Protein AF-A0A3S4KHD2-F1 (afdb_monomer_lite)

Secondary structure (DSSP, 8-state):
-EEEEEEEEE-SGGGGTS-TTS-EEPPHHHHHHHHHHHHHTT---EEEEEEEES-SSGGGT---STT----GGGTTTT------S----

Radius of gyration: 17.38 Å; chains: 1; bounding box: 34×50×38 Å

Organism: Klebsiella pneumoniae (NCBI:txid573)

Foldseek 3Di:
DEQAQWEDPQDDPVCVVDNNPDTRGDDPVVSVVVVVVCVVVPHDYDYYYYYDHPDPDLQCVHQPDPHSDHDPVNPCVVHDPDDDPPPDD

Sequence (89 aa):
MLVTTASVRLDGASLHFAPMEFPAVADFACTTALVEAAKSIGATTHIGVTASSDTFYPGQERYDTFSGRVVRPLQGLNGRVAGNGRDEL

InterPro domains:
  IPR000845 Nucleoside phosphorylase domain [PF01048] (2-63)
  IPR035994 Nucleoside phosphorylase superfamily [G3DSA:3.40.50.1580] (1-79)
  IPR035994 Nucleoside phosphorylase superfamily [SSF53167] (2-72)

Structure (mmCIF, N/CA/C/O backbone):
data_AF-A0A3S4KHD2-F1
#
_entry.id   AF-A0A3S4KHD2-F1
#
loop_
_atom_site.group_PDB
_atom_site.id
_atom_site.type_symbol
_atom_site.label_atom_id
_atom_site.label_alt_id
_atom_site.label_comp_id
_atom_site.label_asym_id
_atom_site.label_entity_id
_atom_site.label_seq_id
_atom_site.pdbx_PDB_ins_code
_atom_site.Cartn_x
_atom_site.Cartn_y
_atom_site.Cartn_z
_atom_site.occupancy
_atom_site.B_iso_or_equiv
_atom_site.auth_seq_id
_atom_site.auth_comp_id
_atom_site.auth_asym_id
_atom_site.auth_atom_id
_atom_site.pdbx_PDB_model_num
ATOM 1 N N . MET A 1 1 ? -2.649 6.256 12.750 1.00 93.00 1 MET A N 1
ATOM 2 C CA . MET A 1 1 ? -2.484 4.938 12.105 1.00 93.00 1 MET A CA 1
ATOM 3 C C . MET A 1 1 ? -3.025 5.002 10.686 1.00 93.00 1 MET A C 1
ATOM 5 O O . MET A 1 1 ? -4.037 5.658 10.465 1.00 93.00 1 MET A O 1
ATOM 9 N N . LEU A 1 2 ? -2.354 4.353 9.737 1.00 97.94 2 LEU A N 1
ATOM 10 C CA . LEU A 1 2 ? -2.860 4.148 8.381 1.00 97.94 2 LEU A CA 1
ATOM 11 C C . LEU A 1 2 ? -3.191 2.663 8.217 1.00 97.94 2 LEU A C 1
ATOM 13 O O . LEU A 1 2 ? -2.378 1.823 8.594 1.00 97.94 2 LEU A O 1
ATOM 17 N N . VAL A 1 3 ? -4.365 2.351 7.677 1.00 98.44 3 VAL A N 1
ATOM 18 C CA . VAL A 1 3 ? -4.753 0.988 7.300 1.00 98.44 3 VAL A CA 1
ATOM 19 C C . VAL A 1 3 ? -4.952 0.958 5.789 1.00 98.44 3 VAL A C 1
ATOM 21 O O . VAL A 1 3 ? -5.863 1.592 5.253 1.00 98.44 3 VAL A O 1
ATOM 24 N N . THR A 1 4 ? -4.075 0.240 5.097 1.00 98.62 4 THR A N 1
ATOM 25 C CA . THR A 1 4 ? -4.091 0.140 3.637 1.00 98.62 4 THR A CA 1
ATOM 26 C C . THR A 1 4 ? -5.176 -0.833 3.178 1.00 98.62 4 THR A C 1
ATOM 28 O O . THR A 1 4 ? -5.190 -1.989 3.593 1.00 98.62 4 THR A O 1
ATOM 31 N N . THR A 1 5 ? -6.080 -0.380 2.309 1.00 98.56 5 THR A N 1
ATOM 32 C CA . THR A 1 5 ? -7.095 -1.235 1.667 1.00 98.56 5 THR A CA 1
ATOM 33 C C . THR A 1 5 ? -6.606 -1.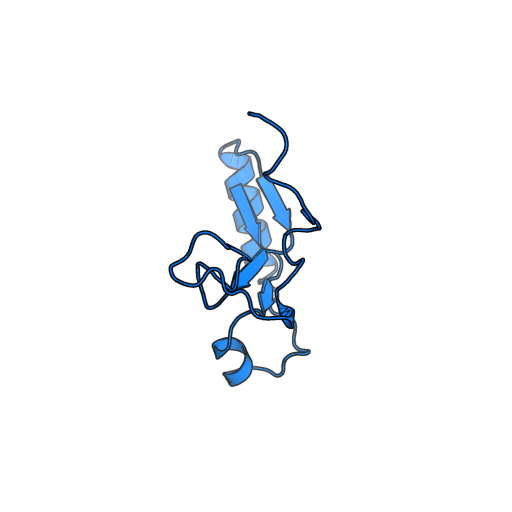810 0.343 1.00 98.56 5 THR A C 1
ATOM 35 O O . THR A 1 5 ? -6.964 -2.928 -0.015 1.00 98.56 5 THR A O 1
ATOM 38 N N . ALA A 1 6 ? -5.780 -1.055 -0.381 1.00 98.38 6 ALA A N 1
ATOM 39 C CA . ALA A 1 6 ? -5.130 -1.474 -1.614 1.00 98.38 6 ALA A CA 1
ATOM 40 C C . ALA A 1 6 ? -3.872 -0.636 -1.883 1.00 98.38 6 ALA A C 1
ATOM 42 O O . ALA A 1 6 ? -3.710 0.449 -1.314 1.00 98.38 6 ALA A O 1
ATOM 43 N N . SER A 1 7 ? -3.017 -1.107 -2.790 1.00 98.44 7 SER A N 1
ATOM 44 C CA . SER A 1 7 ? -1.773 -0.423 -3.150 1.00 98.44 7 SER A CA 1
ATOM 45 C C . SER A 1 7 ? -1.720 0.007 -4.616 1.00 98.44 7 SER A C 1
ATOM 47 O O . SER A 1 7 ? -2.068 -0.763 -5.512 1.00 98.44 7 SER A O 1
ATOM 49 N N . VAL A 1 8 ? -1.205 1.216 -4.876 1.00 97.06 8 VAL A N 1
ATOM 50 C CA . VAL A 1 8 ? -0.676 1.570 -6.204 1.00 97.06 8 VAL A CA 1
ATOM 51 C C . VAL A 1 8 ? 0.624 0.795 -6.392 1.00 97.06 8 VAL A C 1
ATOM 53 O O . VAL A 1 8 ? 1.540 0.915 -5.573 1.00 97.06 8 VAL A O 1
ATOM 56 N N . ARG A 1 9 ? 0.686 -0.008 -7.455 1.00 97.06 9 ARG A N 1
ATOM 57 C CA . ARG A 1 9 ? 1.803 -0.909 -7.761 1.00 97.06 9 ARG A CA 1
ATOM 58 C C . ARG A 1 9 ? 2.913 -0.154 -8.493 1.00 97.06 9 ARG A C 1
ATOM 60 O O . ARG A 1 9 ? 3.002 -0.203 -9.715 1.00 97.06 9 ARG A O 1
ATOM 67 N N . LEU A 1 10 ? 3.730 0.581 -7.738 1.00 95.62 10 LEU A N 1
ATOM 68 C CA . LEU A 1 10 ? 4.971 1.203 -8.226 1.00 95.62 10 LEU A CA 1
ATOM 69 C C . LEU A 1 10 ? 6.181 0.289 -7.934 1.00 95.62 10 LEU A C 1
ATOM 71 O O . LEU A 1 10 ? 7.292 0.771 -7.696 1.00 95.62 10 LEU A O 1
ATOM 75 N N . ASP A 1 11 ? 5.932 -1.025 -7.918 1.00 96.00 11 ASP A N 1
ATOM 76 C CA . ASP A 1 11 ? 6.883 -2.096 -7.640 1.00 96.00 11 ASP A CA 1
ATOM 77 C C . ASP A 1 11 ? 7.016 -3.053 -8.836 1.00 96.00 11 ASP A C 1
ATOM 79 O O . ASP A 1 11 ? 6.087 -3.211 -9.633 1.00 96.00 11 ASP A O 1
ATOM 83 N N . GLY A 1 12 ? 8.163 -3.715 -8.961 1.00 95.75 12 GLY A N 1
ATOM 84 C CA . GLY A 1 12 ? 8.398 -4.719 -9.999 1.00 95.75 12 GLY A CA 1
ATOM 85 C C . GLY A 1 12 ? 7.972 -6.134 -9.605 1.00 95.75 12 GLY A C 1
ATOM 86 O O . GLY A 1 12 ? 7.545 -6.912 -10.457 1.00 95.75 12 GLY A O 1
ATOM 87 N N . ALA A 1 13 ? 8.069 -6.491 -8.323 1.00 97.50 13 ALA A N 1
ATOM 88 C CA . ALA A 1 13 ? 7.914 -7.876 -7.875 1.00 97.50 13 ALA A CA 1
ATOM 89 C C . ALA A 1 13 ? 6.477 -8.399 -8.022 1.00 97.50 13 ALA A C 1
ATOM 91 O O . ALA A 1 13 ? 6.275 -9.567 -8.359 1.00 97.50 13 ALA A O 1
ATOM 92 N N . SER A 1 14 ? 5.469 -7.549 -7.825 1.00 96.62 14 SER A N 1
ATOM 93 C CA . SER A 1 14 ? 4.057 -7.919 -7.948 1.00 96.62 14 SER A CA 1
ATOM 94 C C . SER A 1 14 ? 3.701 -8.440 -9.345 1.00 96.62 14 SER A C 1
ATOM 96 O O . SER A 1 14 ? 2.831 -9.302 -9.478 1.00 96.62 14 SER A O 1
ATOM 98 N N . LEU A 1 15 ? 4.395 -7.970 -10.388 1.00 97.38 15 LEU A N 1
ATOM 99 C CA . LEU A 1 15 ? 4.207 -8.423 -11.771 1.00 97.38 15 LEU A CA 1
ATOM 100 C C . LEU A 1 15 ? 4.632 -9.879 -11.998 1.00 97.38 15 LEU A C 1
ATOM 102 O O . LEU A 1 15 ? 4.168 -10.501 -12.949 1.00 97.38 15 LEU A O 1
ATOM 106 N N . HIS A 1 16 ? 5.467 -10.446 -11.124 1.00 97.69 16 HIS A N 1
ATOM 107 C CA . HIS A 1 16 ? 5.837 -11.863 -11.196 1.00 97.69 16 HIS A CA 1
ATOM 108 C C . HIS A 1 16 ? 4.705 -12.790 -10.729 1.00 97.69 16 HIS A C 1
ATOM 110 O O . HIS A 1 16 ? 4.731 -13.981 -11.028 1.00 97.69 16 HIS A O 1
ATOM 116 N N . PHE A 1 17 ? 3.719 -12.254 -10.002 1.00 97.25 17 PHE A N 1
ATOM 117 C CA . PHE A 1 17 ? 2.580 -13.012 -9.485 1.00 97.25 17 PHE A CA 1
ATOM 118 C C . PHE A 1 17 ? 1.304 -12.772 -10.291 1.00 97.25 17 PHE A C 1
ATOM 120 O O . PHE A 1 17 ? 0.530 -13.703 -10.502 1.00 97.25 17 PHE A O 1
ATOM 127 N N . ALA A 1 18 ? 1.067 -11.531 -10.725 1.00 97.81 18 ALA A N 1
ATOM 128 C CA . ALA A 1 18 ? -0.154 -11.153 -11.423 1.00 97.81 18 ALA A CA 1
ATOM 129 C C . ALA A 1 18 ? 0.074 -9.971 -12.385 1.00 97.81 18 ALA A C 1
ATOM 131 O O . ALA A 1 18 ? 0.878 -9.080 -12.086 1.00 97.81 18 ALA A O 1
ATOM 132 N N . PRO A 1 19 ? -0.664 -9.908 -13.510 1.00 97.00 19 PRO A N 1
ATOM 133 C CA . PRO A 1 19 ? -0.543 -8.822 -14.486 1.00 97.00 19 PRO A CA 1
ATOM 134 C C . PRO A 1 19 ? -0.963 -7.475 -13.874 1.00 97.00 19 PRO A C 1
ATOM 136 O O . PRO A 1 19 ? -1.599 -7.454 -12.818 1.00 97.00 19 PRO A O 1
ATOM 139 N N . MET A 1 20 ? -0.583 -6.347 -14.485 1.00 97.25 20 MET A N 1
ATOM 140 C CA . MET A 1 20 ? -0.700 -5.008 -13.874 1.00 97.25 20 MET A CA 1
ATOM 141 C C . MET A 1 20 ? -2.140 -4.615 -13.514 1.00 97.25 20 MET A C 1
ATOM 143 O O . MET A 1 20 ? -2.369 -3.913 -12.532 1.00 97.25 20 MET A O 1
ATOM 147 N N . GLU A 1 21 ? -3.106 -5.113 -14.275 1.00 97.88 21 GLU A N 1
ATOM 148 C CA . GLU A 1 21 ? -4.539 -4.874 -14.117 1.00 97.88 21 GLU A CA 1
ATOM 149 C C . GLU A 1 21 ? -5.112 -5.562 -12.870 1.00 97.88 21 GLU A C 1
ATOM 151 O O . GLU A 1 21 ? -6.189 -5.194 -12.400 1.00 97.88 21 GLU A O 1
ATOM 156 N N . PHE A 1 22 ? -4.405 -6.554 -12.315 1.00 98.06 22 PHE A N 1
ATOM 157 C CA . PHE A 1 22 ? -4.829 -7.229 -11.096 1.00 98.06 22 PHE A CA 1
ATOM 158 C C . PHE A 1 22 ? -4.652 -6.306 -9.873 1.00 98.06 22 PHE A C 1
ATOM 160 O O . PHE A 1 22 ? -3.544 -5.799 -9.640 1.00 98.06 22 PHE A O 1
ATOM 167 N N . PRO A 1 23 ? -5.704 -6.091 -9.062 1.00 97.75 23 PRO A N 1
ATOM 168 C CA . PRO A 1 23 ? -5.648 -5.162 -7.942 1.00 97.75 23 PRO A CA 1
ATOM 169 C C . PRO A 1 23 ? -4.828 -5.733 -6.777 1.00 97.75 23 PRO A C 1
ATOM 171 O O . PRO A 1 23 ? -5.091 -6.832 -6.294 1.00 97.75 23 PRO A O 1
ATOM 174 N N . ALA A 1 24 ? -3.876 -4.952 -6.262 1.00 98.31 24 ALA A N 1
ATOM 175 C CA . ALA A 1 24 ? -3.168 -5.263 -5.019 1.00 98.31 24 ALA A CA 1
ATOM 176 C C . ALA A 1 24 ? -4.039 -4.890 -3.805 1.00 98.31 24 ALA A C 1
ATOM 178 O O . ALA A 1 24 ? -3.792 -3.879 -3.149 1.00 98.31 24 ALA A O 1
ATOM 179 N N . VAL A 1 25 ? -5.102 -5.661 -3.566 1.00 98.62 25 VAL A N 1
ATOM 180 C CA . VAL A 1 25 ? -6.111 -5.428 -2.517 1.00 98.62 25 VAL A CA 1
ATOM 181 C C . VAL A 1 25 ? -5.831 -6.273 -1.271 1.00 98.62 25 VAL A C 1
ATOM 183 O O . VAL A 1 25 ? -5.409 -7.424 -1.374 1.00 98.62 25 VAL A O 1
ATOM 186 N N . ALA A 1 26 ? -6.048 -5.694 -0.090 1.00 98.31 26 ALA A N 1
ATOM 187 C CA . ALA A 1 26 ? -5.910 -6.393 1.183 1.00 98.31 26 ALA A CA 1
ATOM 188 C C . ALA A 1 26 ? -7.103 -7.327 1.457 1.00 98.31 26 ALA A C 1
ATOM 190 O O . ALA A 1 26 ? -8.215 -7.096 0.980 1.00 98.31 26 ALA A O 1
ATOM 191 N N . ASP A 1 27 ? -6.877 -8.363 2.269 1.00 98.69 27 ASP A N 1
ATOM 192 C CA . ASP A 1 27 ? -7.957 -9.214 2.770 1.00 98.69 27 ASP A CA 1
ATOM 193 C C . ASP A 1 27 ? -8.917 -8.424 3.676 1.00 98.69 27 ASP A C 1
ATOM 195 O O . ASP A 1 27 ? -8.497 -7.685 4.572 1.00 98.69 27 ASP A O 1
ATOM 199 N N . PHE A 1 28 ? -10.220 -8.617 3.467 1.00 98.50 28 PHE A N 1
ATOM 200 C CA . PHE A 1 28 ? -11.259 -7.864 4.164 1.00 98.50 28 PHE A CA 1
ATOM 201 C C . PHE A 1 28 ? -11.280 -8.121 5.678 1.00 98.50 28 PHE A C 1
ATOM 203 O O . PHE A 1 28 ? -11.460 -7.180 6.461 1.00 98.50 28 PHE A O 1
ATOM 210 N N . ALA A 1 29 ? -11.090 -9.371 6.109 1.00 98.69 29 ALA A N 1
ATOM 211 C CA . ALA A 1 29 ? -11.112 -9.725 7.524 1.00 98.69 29 ALA A CA 1
ATOM 212 C C . ALA A 1 29 ? -9.882 -9.152 8.241 1.00 98.69 29 ALA A C 1
ATOM 214 O O . ALA A 1 29 ? -10.014 -8.562 9.316 1.00 98.69 29 ALA A O 1
ATOM 215 N N . CYS A 1 30 ? -8.705 -9.220 7.614 1.00 98.56 30 CYS A N 1
ATOM 216 C CA . CYS A 1 30 ? -7.489 -8.588 8.123 1.00 98.56 30 CYS A CA 1
ATOM 217 C C . CYS A 1 30 ? -7.625 -7.063 8.232 1.00 98.56 30 CYS A C 1
ATOM 219 O O . CYS A 1 30 ? -7.302 -6.492 9.276 1.00 98.56 30 CYS A O 1
ATOM 221 N N . THR A 1 31 ? -8.128 -6.391 7.190 1.00 98.56 31 THR A N 1
ATOM 222 C CA . THR A 1 31 ? -8.356 -4.938 7.223 1.00 98.56 31 THR A CA 1
ATOM 223 C C . THR A 1 31 ? -9.324 -4.556 8.341 1.00 98.56 31 THR A C 1
ATOM 225 O O . THR A 1 31 ? -9.053 -3.613 9.083 1.00 98.56 31 THR A O 1
ATOM 228 N N . THR A 1 32 ? -10.418 -5.303 8.510 1.00 98.50 32 THR A N 1
ATOM 229 C CA . THR A 1 32 ? -11.397 -5.068 9.583 1.00 98.50 32 THR A CA 1
ATOM 230 C C . THR A 1 32 ? -10.756 -5.200 10.963 1.00 98.50 32 THR A C 1
ATOM 232 O O . THR A 1 32 ? -10.863 -4.278 11.773 1.00 98.50 32 THR A O 1
ATOM 235 N N . ALA A 1 33 ? -10.004 -6.278 11.200 1.00 98.69 33 ALA A N 1
ATOM 236 C CA . ALA A 1 33 ? -9.315 -6.507 12.468 1.00 98.69 33 ALA A CA 1
ATOM 237 C C . ALA A 1 33 ? -8.317 -5.383 12.808 1.00 98.69 33 ALA A C 1
ATOM 239 O O . ALA A 1 33 ? -8.260 -4.924 13.949 1.00 98.69 33 ALA A O 1
ATOM 240 N N . LEU A 1 34 ? -7.568 -4.879 11.818 1.00 98.56 34 LEU A N 1
ATOM 241 C CA . LEU A 1 34 ? -6.654 -3.747 12.009 1.00 98.56 34 LEU A CA 1
ATOM 242 C C . LEU A 1 34 ? -7.395 -2.458 12.376 1.00 98.56 34 LEU A C 1
ATOM 244 O O . LEU A 1 34 ? -6.943 -1.722 13.252 1.00 98.56 34 LEU A O 1
ATOM 248 N N . VAL A 1 35 ? -8.532 -2.180 11.734 1.00 98.50 35 VAL A N 1
ATOM 249 C CA . VAL A 1 35 ? -9.359 -1.001 12.036 1.00 98.50 35 VAL A CA 1
ATOM 250 C C . VAL A 1 35 ? -9.937 -1.079 13.449 1.00 98.50 35 VAL A C 1
ATOM 252 O O . VAL A 1 35 ? -9.951 -0.073 14.159 1.00 98.50 35 VAL A O 1
ATOM 255 N N . GLU A 1 36 ? -10.407 -2.248 13.876 1.00 98.44 36 GLU A N 1
ATOM 256 C CA . GLU A 1 36 ? -10.931 -2.457 15.230 1.00 98.44 36 GLU A CA 1
ATOM 257 C C . GLU A 1 36 ? -9.841 -2.305 16.292 1.00 98.44 36 GLU A C 1
ATOM 259 O O . GLU A 1 36 ? -10.036 -1.582 17.271 1.00 98.44 36 GLU A O 1
ATOM 264 N N . ALA A 1 37 ? -8.664 -2.893 16.063 1.00 98.56 37 ALA A N 1
ATOM 265 C CA . ALA A 1 37 ? -7.509 -2.730 16.940 1.00 98.56 37 ALA A CA 1
ATOM 266 C C . ALA A 1 37 ? -7.046 -1.265 17.024 1.00 98.56 37 ALA A C 1
ATOM 268 O O . ALA A 1 37 ? -6.686 -0.783 18.094 1.00 98.56 37 ALA A O 1
ATOM 269 N N . ALA A 1 38 ? -7.103 -0.521 15.915 1.00 98.19 38 ALA A N 1
ATOM 270 C CA . ALA A 1 38 ? -6.799 0.908 15.897 1.00 98.19 38 ALA A CA 1
ATOM 271 C C . ALA A 1 38 ? -7.735 1.719 16.797 1.00 98.19 38 ALA A C 1
ATOM 273 O O . ALA A 1 38 ? -7.305 2.599 17.547 1.00 98.19 38 ALA A O 1
ATOM 274 N N . LYS A 1 39 ? -9.032 1.412 16.707 1.00 97.38 39 LYS A N 1
ATOM 275 C CA . LYS A 1 39 ? -10.081 2.079 17.476 1.00 97.38 39 LYS A CA 1
ATOM 276 C C . LYS A 1 39 ? -9.977 1.755 18.962 1.00 97.38 39 LYS A C 1
ATOM 278 O O . LYS A 1 39 ? -10.169 2.657 19.771 1.00 97.38 39 LYS A O 1
ATOM 283 N N . SER A 1 40 ? -9.650 0.513 19.328 1.00 98.44 40 SER A N 1
ATOM 284 C CA . SER A 1 40 ? -9.585 0.091 20.735 1.00 98.44 40 SER A CA 1
ATOM 285 C C . SER A 1 40 ? -8.498 0.815 21.533 1.00 98.44 40 SER A C 1
ATOM 287 O O . SER A 1 40 ? -8.674 1.052 22.725 1.00 98.44 40 SER A O 1
ATOM 289 N N . ILE A 1 41 ? -7.414 1.233 20.874 1.00 98.19 41 ILE A N 1
ATOM 290 C CA . ILE A 1 41 ? -6.336 2.026 21.483 1.00 98.19 41 ILE A CA 1
ATOM 291 C C . ILE A 1 41 ? -6.535 3.543 21.331 1.00 98.19 41 ILE A C 1
ATOM 293 O O . ILE A 1 41 ? -5.652 4.317 21.693 1.00 98.19 41 ILE A O 1
ATOM 297 N N . GLY A 1 42 ? -7.661 3.986 20.760 1.00 97.50 42 GLY A N 1
ATOM 298 C CA . GLY A 1 42 ? -7.958 5.403 20.541 1.00 97.50 42 GLY A CA 1
ATOM 299 C C . GLY A 1 42 ? -7.081 6.083 19.483 1.00 97.50 42 GLY A C 1
ATOM 300 O O . GLY A 1 42 ? -6.919 7.302 19.518 1.00 97.50 42 GLY A O 1
ATOM 301 N N . ALA A 1 43 ? -6.497 5.334 18.542 1.00 98.06 43 ALA A N 1
ATOM 302 C CA . ALA A 1 43 ? -5.648 5.918 17.509 1.00 98.06 43 ALA A CA 1
ATOM 303 C C . ALA A 1 43 ? -6.477 6.639 16.433 1.00 98.06 43 ALA A C 1
ATOM 305 O O . ALA A 1 43 ? -7.390 6.062 15.834 1.00 98.06 43 ALA A O 1
ATOM 306 N N . THR A 1 44 ? -6.086 7.868 16.082 1.00 98.06 44 THR A N 1
ATOM 307 C CA . THR A 1 44 ? -6.569 8.525 14.858 1.00 98.06 44 THR A CA 1
ATOM 308 C C . THR A 1 44 ? -6.201 7.662 13.656 1.00 98.06 44 THR A C 1
ATOM 310 O O . THR A 1 44 ? -5.018 7.394 13.419 1.00 98.06 44 THR A O 1
ATOM 313 N N . THR A 1 45 ? -7.204 7.194 12.915 1.00 98.12 45 THR A N 1
ATOM 314 C CA . THR A 1 45 ? -7.031 6.152 11.897 1.00 98.12 45 THR A CA 1
ATOM 315 C C . THR A 1 45 ? -7.552 6.611 10.546 1.00 98.12 45 THR A C 1
ATOM 317 O O . THR A 1 45 ? -8.697 7.044 10.441 1.00 98.12 45 THR A O 1
ATOM 320 N N . HIS A 1 46 ? -6.724 6.470 9.511 1.00 98.38 46 HIS A N 1
ATOM 321 C CA . HIS A 1 46 ? -7.107 6.695 8.119 1.00 98.38 46 HIS A CA 1
ATOM 322 C C . HIS A 1 46 ? -7.058 5.372 7.361 1.00 98.38 46 HIS A C 1
ATOM 324 O O . HIS A 1 46 ? -6.110 4.602 7.510 1.00 98.38 46 HIS A O 1
ATOM 330 N N . ILE A 1 47 ? -8.084 5.113 6.558 1.00 98.56 47 ILE A N 1
ATOM 331 C CA . ILE A 1 47 ? -8.261 3.864 5.818 1.00 98.56 47 ILE A CA 1
ATOM 332 C C . ILE A 1 47 ? -8.283 4.222 4.335 1.00 98.56 47 ILE A C 1
ATOM 334 O O . ILE A 1 47 ? -9.080 5.072 3.937 1.00 98.56 47 ILE A O 1
ATOM 338 N N . GLY A 1 48 ? -7.418 3.620 3.518 1.00 98.38 48 GLY A N 1
ATOM 339 C CA . GLY A 1 48 ? -7.366 3.978 2.100 1.00 98.38 48 GLY A CA 1
ATOM 340 C C . GLY A 1 48 ? -6.229 3.358 1.300 1.00 98.38 48 GLY A C 1
ATOM 341 O O . GLY A 1 48 ? -5.590 2.396 1.719 1.00 98.38 48 GLY A O 1
ATOM 342 N N . VAL A 1 49 ? -5.993 3.928 0.118 1.00 98.19 49 VAL A N 1
ATOM 343 C CA . VAL A 1 49 ? -4.981 3.455 -0.833 1.00 98.19 49 VAL A CA 1
ATOM 344 C C . VAL A 1 49 ? -3.595 3.974 -0.450 1.00 98.19 49 VAL A C 1
ATOM 346 O O . VAL A 1 49 ? -3.445 5.125 -0.049 1.00 98.19 49 VAL A O 1
ATOM 349 N N . THR A 1 50 ? -2.571 3.130 -0.584 1.00 98.19 50 THR A N 1
ATOM 350 C CA . THR A 1 50 ? -1.161 3.489 -0.344 1.00 98.19 50 THR A CA 1
ATOM 351 C C . THR A 1 50 ? -0.341 3.339 -1.624 1.00 98.19 50 THR A C 1
ATOM 353 O O . THR A 1 50 ? -0.499 2.363 -2.347 1.00 98.19 50 THR A O 1
ATOM 356 N N . ALA A 1 51 ? 0.558 4.276 -1.928 1.00 96.62 51 ALA A N 1
ATOM 357 C CA . ALA A 1 51 ? 1.519 4.086 -3.015 1.00 96.62 51 ALA A CA 1
ATOM 358 C C . ALA A 1 51 ? 2.727 3.275 -2.518 1.00 96.62 51 ALA A C 1
ATOM 360 O O . ALA A 1 51 ? 3.407 3.702 -1.586 1.00 96.62 51 ALA A O 1
ATOM 361 N N . SER A 1 52 ? 2.991 2.114 -3.128 1.00 96.81 52 SER A N 1
ATOM 362 C CA . SER A 1 52 ? 4.120 1.243 -2.775 1.00 96.81 52 SER A CA 1
ATOM 363 C C . SER A 1 52 ? 5.184 1.317 -3.862 1.00 96.81 52 SER A C 1
ATOM 365 O O . SER A 1 52 ? 4.949 0.838 -4.967 1.00 96.81 52 SER A O 1
ATOM 367 N N . SER A 1 53 ? 6.327 1.932 -3.554 1.00 95.69 53 SER A N 1
ATOM 368 C CA . SER A 1 53 ? 7.412 2.213 -4.507 1.00 95.69 53 SER A CA 1
ATOM 369 C C . SER A 1 53 ? 8.649 1.361 -4.240 1.00 95.69 53 SER A C 1
ATOM 371 O O . SER A 1 53 ? 9.106 1.290 -3.099 1.00 95.69 53 SER A O 1
ATOM 373 N N . ASP A 1 54 ? 9.254 0.827 -5.307 1.00 95.94 54 ASP A N 1
ATOM 374 C CA . ASP A 1 54 ? 10.542 0.107 -5.268 1.00 95.94 54 ASP A CA 1
ATOM 375 C C . ASP A 1 54 ? 11.721 0.979 -4.822 1.00 95.94 54 ASP A C 1
ATOM 377 O O . ASP A 1 54 ? 12.769 0.478 -4.414 1.00 95.94 54 ASP A O 1
ATOM 381 N N . THR A 1 55 ? 11.588 2.302 -4.927 1.00 91.81 55 THR A N 1
ATOM 382 C CA . THR A 1 55 ? 12.666 3.228 -4.574 1.00 91.81 55 THR A CA 1
ATOM 383 C C . THR A 1 55 ? 12.200 4.281 -3.584 1.00 91.81 55 THR A C 1
ATOM 385 O O . THR A 1 55 ? 11.092 4.814 -3.669 1.00 91.81 55 THR A O 1
ATOM 388 N N . PHE A 1 56 ? 13.084 4.613 -2.645 1.00 93.56 56 PHE A N 1
ATOM 389 C CA . PHE A 1 56 ? 12.814 5.624 -1.627 1.00 93.56 56 PHE A CA 1
ATOM 390 C C . PHE A 1 56 ? 12.832 7.054 -2.188 1.00 93.56 56 PHE A C 1
ATOM 392 O O . PHE A 1 56 ? 12.095 7.909 -1.707 1.00 93.56 56 PHE A O 1
ATOM 399 N N . TYR A 1 57 ? 13.662 7.331 -3.200 1.00 93.19 57 TYR A N 1
ATOM 400 C CA . TYR A 1 57 ? 13.845 8.687 -3.725 1.00 93.19 57 TYR A CA 1
ATOM 401 C C . TYR A 1 57 ? 13.050 8.945 -5.014 1.00 93.19 57 TYR A C 1
ATOM 403 O O . TYR A 1 57 ? 11.943 9.475 -4.912 1.00 93.19 57 TYR A O 1
ATOM 411 N N . PRO A 1 58 ? 13.537 8.578 -6.219 1.00 90.25 58 PRO A N 1
ATOM 412 C CA . PRO A 1 58 ? 12.884 8.989 -7.459 1.00 90.25 58 PRO A CA 1
ATOM 413 C C . PRO A 1 58 ? 11.466 8.426 -7.599 1.00 90.25 58 PRO A C 1
ATOM 415 O O . PRO A 1 58 ? 10.614 9.087 -8.181 1.00 90.25 58 PRO A O 1
ATOM 418 N N . GLY A 1 59 ? 11.184 7.249 -7.033 1.00 91.81 59 GLY A N 1
ATOM 419 C CA . GLY A 1 59 ? 9.846 6.655 -7.026 1.00 91.81 59 GLY A CA 1
ATOM 420 C C . GLY A 1 59 ? 8.849 7.291 -6.058 1.00 91.81 59 GLY A C 1
ATOM 421 O O . GLY A 1 59 ? 7.662 7.002 -6.141 1.00 91.81 59 GLY A O 1
ATOM 422 N N . GLN A 1 60 ? 9.308 8.185 -5.181 1.00 93.69 60 GLN A N 1
ATOM 423 C CA . GLN A 1 60 ? 8.464 9.009 -4.305 1.00 93.69 60 GLN A CA 1
ATOM 424 C C . GLN A 1 60 ? 8.591 10.503 -4.639 1.00 93.69 60 GLN A C 1
ATOM 426 O O . GLN A 1 60 ? 8.316 11.361 -3.801 1.00 93.69 60 GLN A O 1
ATOM 431 N N . GLU A 1 61 ? 9.054 10.807 -5.856 1.00 94.00 61 GLU A N 1
ATOM 432 C CA . GLU A 1 61 ? 9.202 12.163 -6.382 1.00 94.00 61 GLU A CA 1
ATOM 433 C C . GLU A 1 61 ? 10.081 13.087 -5.509 1.00 94.00 61 GLU A C 1
ATOM 435 O O . GLU A 1 61 ? 9.824 14.282 -5.361 1.00 94.00 61 GLU A O 1
ATOM 440 N N . ARG A 1 62 ? 11.146 12.539 -4.907 1.00 90.81 62 ARG A N 1
ATOM 441 C CA . ARG A 1 62 ? 12.138 13.339 -4.173 1.00 90.81 62 ARG A CA 1
ATOM 442 C C . ARG A 1 62 ? 13.231 13.848 -5.110 1.00 90.81 62 ARG A C 1
ATOM 444 O O . ARG A 1 62 ? 13.909 13.052 -5.757 1.00 90.81 62 ARG A O 1
ATOM 451 N N . TYR A 1 63 ? 13.435 15.165 -5.122 1.00 91.44 63 TYR A N 1
ATOM 452 C CA . TYR A 1 63 ? 14.449 15.833 -5.949 1.00 91.44 63 TYR A CA 1
ATOM 453 C C . TYR A 1 63 ? 15.756 16.126 -5.199 1.00 91.44 63 TYR A C 1
ATOM 455 O O . TYR A 1 63 ? 16.787 16.297 -5.842 1.00 91.44 63 TYR A O 1
ATOM 463 N N . ASP A 1 64 ? 15.749 16.119 -3.864 1.00 92.56 64 ASP A N 1
ATOM 464 C CA . ASP A 1 64 ? 16.966 16.243 -3.053 1.00 92.56 64 ASP A CA 1
ATOM 465 C C . ASP A 1 64 ? 17.761 14.924 -3.071 1.00 92.56 64 ASP A C 1
ATOM 467 O O . ASP A 1 64 ? 17.623 14.051 -2.214 1.00 92.56 64 ASP A O 1
ATOM 471 N N . THR A 1 65 ? 18.502 14.719 -4.159 1.00 92.69 65 THR A N 1
ATOM 472 C CA . THR A 1 65 ? 19.304 13.526 -4.449 1.00 92.69 65 THR A CA 1
ATOM 473 C C . THR A 1 65 ? 20.550 13.926 -5.226 1.00 92.69 65 THR A C 1
ATOM 475 O O . THR A 1 65 ? 20.598 15.000 -5.818 1.00 92.69 65 THR A O 1
ATOM 478 N N . PHE A 1 66 ? 21.522 13.018 -5.334 1.00 92.75 66 PHE A N 1
ATOM 479 C CA . PHE A 1 66 ? 22.773 13.256 -6.065 1.00 92.75 66 PHE A CA 1
ATOM 480 C C . PHE A 1 66 ? 22.603 13.847 -7.481 1.00 92.75 66 PHE A C 1
ATOM 482 O O . PHE A 1 66 ? 23.412 14.667 -7.897 1.00 92.75 66 PHE A O 1
ATOM 489 N N . SER A 1 67 ? 21.569 13.436 -8.229 1.00 90.75 67 SER A N 1
ATOM 490 C CA . SER A 1 67 ? 21.344 13.892 -9.616 1.00 90.75 67 SER A CA 1
ATOM 491 C C . SER A 1 67 ? 20.088 14.743 -9.811 1.00 90.75 67 SER A C 1
ATOM 493 O O . SER A 1 67 ? 19.844 15.212 -10.921 1.00 90.75 67 SER A O 1
ATOM 495 N N . GLY A 1 68 ? 19.248 14.886 -8.781 1.00 89.50 68 GLY A N 1
ATOM 496 C CA . GLY A 1 68 ? 17.944 15.548 -8.887 1.00 89.50 68 GLY A CA 1
ATOM 497 C C . GLY A 1 68 ? 16.956 14.896 -9.862 1.00 89.50 68 GLY A C 1
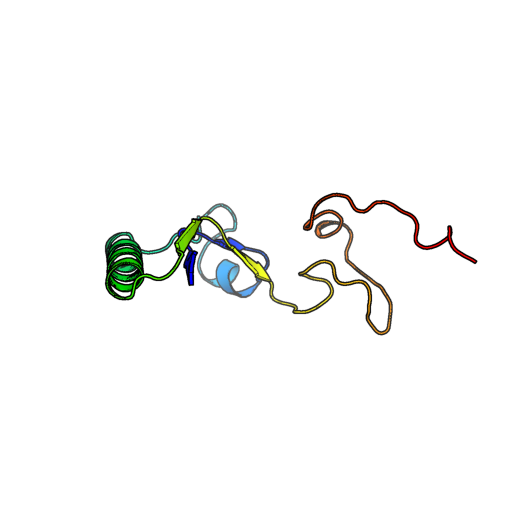ATOM 498 O O . GLY A 1 68 ? 15.966 15.514 -10.248 1.00 89.50 68 GLY A O 1
ATOM 499 N N . ARG A 1 69 ? 17.216 13.662 -10.313 1.00 89.12 69 ARG A N 1
ATOM 500 C CA . ARG A 1 69 ? 16.461 13.029 -11.399 1.00 89.12 69 ARG A CA 1
ATOM 501 C C . ARG A 1 69 ? 15.260 12.234 -10.885 1.00 89.12 69 ARG A C 1
ATOM 503 O O . ARG A 1 69 ? 15.429 11.227 -10.206 1.00 89.12 69 ARG A O 1
ATOM 510 N N . VAL A 1 70 ? 14.070 12.590 -11.369 1.00 90.44 70 VAL A N 1
ATOM 511 C CA . VAL A 1 70 ? 12.842 11.773 -11.309 1.00 90.44 70 VAL A CA 1
ATOM 512 C C . VAL A 1 70 ? 12.438 11.371 -12.730 1.00 90.44 70 VAL A C 1
ATOM 514 O O . VAL A 1 70 ? 12.509 12.182 -13.656 1.00 90.44 70 VAL A O 1
ATOM 517 N N . VAL A 1 71 ? 12.049 10.109 -12.936 1.00 88.12 71 VAL A N 1
ATOM 518 C CA . VAL A 1 71 ? 11.631 9.612 -14.259 1.00 88.12 71 VAL A CA 1
ATOM 519 C C . VAL A 1 71 ? 10.266 10.176 -14.653 1.00 88.12 71 VAL A C 1
ATOM 521 O O . VAL A 1 71 ? 9.386 10.314 -13.812 1.00 88.12 71 VAL A O 1
ATOM 524 N N . ARG A 1 72 ? 10.077 10.469 -15.947 1.00 89.38 72 ARG A N 1
ATOM 525 C CA . ARG A 1 72 ? 8.873 11.145 -16.470 1.00 89.38 72 ARG A CA 1
ATOM 526 C C . ARG A 1 72 ? 7.537 10.551 -15.991 1.00 89.38 72 ARG A C 1
ATOM 528 O O . ARG A 1 72 ? 6.678 11.347 -15.635 1.00 89.38 72 ARG A O 1
ATOM 535 N N . PRO A 1 73 ? 7.343 9.216 -15.924 1.00 87.81 73 PRO A N 1
ATOM 536 C CA . PRO A 1 73 ? 6.071 8.654 -15.461 1.00 87.81 73 PRO A CA 1
ATOM 537 C C . PRO A 1 73 ? 5.734 8.943 -13.990 1.00 87.81 73 PRO A C 1
ATOM 539 O O . PRO A 1 73 ? 4.582 8.801 -13.605 1.00 87.81 73 PRO A O 1
ATOM 542 N N . LEU A 1 74 ? 6.725 9.316 -13.171 1.00 87.75 74 LEU A N 1
ATOM 543 C CA . LEU A 1 74 ? 6.579 9.543 -11.727 1.00 87.75 74 LEU A CA 1
ATOM 544 C C . LEU A 1 74 ? 6.556 11.037 -11.363 1.00 87.75 74 LEU A C 1
ATOM 546 O O . LEU A 1 74 ? 6.432 11.385 -10.193 1.00 87.75 74 LEU A O 1
ATOM 550 N N . GLN A 1 75 ? 6.683 11.925 -12.352 1.00 90.25 75 GLN A N 1
ATOM 551 C CA . GLN A 1 75 ? 6.582 13.369 -12.145 1.00 90.25 75 GLN A CA 1
ATOM 552 C C . GLN A 1 75 ? 5.114 13.764 -11.936 1.00 90.25 75 GLN A C 1
ATOM 554 O O . GLN A 1 75 ? 4.246 13.388 -12.724 1.00 90.25 75 GLN A O 1
ATOM 559 N N . GLY A 1 76 ? 4.838 14.545 -10.891 1.00 85.31 76 GLY A N 1
ATOM 560 C CA . GLY A 1 76 ? 3.492 14.938 -10.474 1.00 85.31 76 GLY A CA 1
ATOM 561 C C . GLY A 1 76 ? 2.773 13.929 -9.574 1.00 85.31 76 GLY A C 1
ATOM 562 O O . GLY A 1 76 ? 1.594 14.140 -9.285 1.00 85.31 76 GLY A O 1
ATOM 563 N N . LEU A 1 77 ? 3.452 12.869 -9.118 1.00 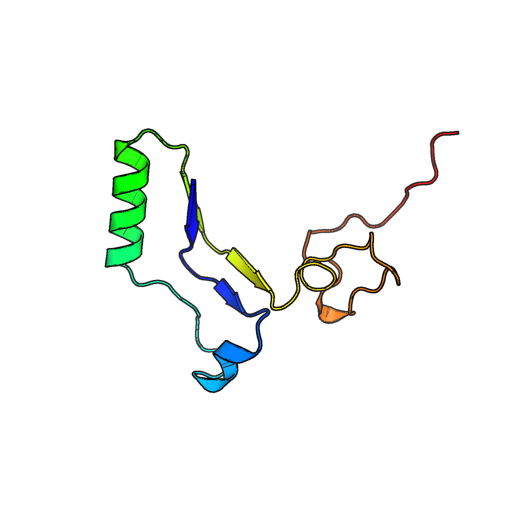83.19 77 LEU A N 1
ATOM 564 C CA . LEU A 1 77 ? 2.906 11.865 -8.197 1.00 83.19 77 LEU A CA 1
ATOM 565 C C . LEU A 1 77 ? 2.451 12.484 -6.865 1.00 83.19 77 LEU A C 1
ATOM 567 O O . LEU A 1 77 ? 1.394 12.122 -6.353 1.00 83.19 77 LEU A O 1
ATOM 571 N N . ASN A 1 78 ? 3.199 13.450 -6.332 1.00 80.44 78 ASN A N 1
ATOM 572 C CA . ASN A 1 78 ? 2.880 14.150 -5.085 1.00 80.44 78 ASN A CA 1
ATOM 573 C C . ASN A 1 78 ? 1.923 15.345 -5.289 1.00 80.44 78 ASN A C 1
ATOM 575 O O . ASN A 1 78 ? 1.701 16.124 -4.363 1.00 80.44 78 ASN A O 1
ATOM 579 N N . GLY A 1 79 ? 1.334 15.493 -6.484 1.00 59.31 79 GLY A N 1
ATOM 580 C CA . GLY A 1 79 ? 0.559 16.672 -6.870 1.00 59.31 79 GLY A CA 1
ATOM 581 C C . GLY A 1 79 ? 1.464 17.865 -7.201 1.00 59.31 79 GLY A C 1
ATOM 582 O O . GLY A 1 79 ? 2.569 18.001 -6.687 1.00 59.31 79 GLY A O 1
ATOM 583 N N . ARG A 1 80 ? 1.026 18.733 -8.121 1.00 48.19 80 ARG A N 1
ATOM 584 C CA . ARG A 1 80 ? 1.801 19.892 -8.602 1.00 48.19 80 ARG A CA 1
ATOM 585 C C . ARG A 1 80 ? 2.375 20.744 -7.454 1.00 48.19 80 ARG A C 1
ATOM 587 O O . ARG A 1 80 ? 1.657 21.559 -6.886 1.00 48.19 80 ARG A O 1
ATOM 594 N N . VAL A 1 81 ? 3.693 20.694 -7.268 1.00 46.34 81 VA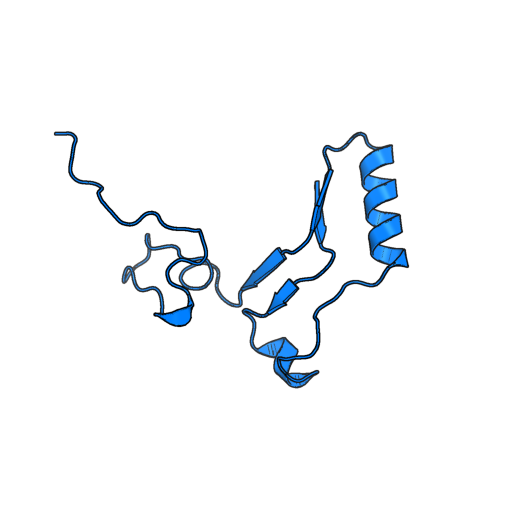L A N 1
ATOM 595 C CA . VAL A 1 81 ? 4.501 21.886 -6.966 1.00 46.34 81 VAL A CA 1
ATOM 596 C C . VAL A 1 81 ? 5.371 22.145 -8.192 1.00 46.34 81 VAL A C 1
ATOM 598 O O . VAL A 1 81 ? 6.515 21.713 -8.294 1.00 46.34 81 VAL A O 1
ATOM 601 N N . ALA A 1 82 ? 4.775 22.799 -9.186 1.00 42.44 82 ALA A N 1
ATOM 602 C CA . ALA A 1 82 ? 5.510 23.360 -10.307 1.00 42.44 82 ALA A CA 1
ATOM 603 C C . ALA A 1 82 ? 5.963 24.781 -9.926 1.00 42.44 82 ALA A C 1
ATOM 605 O O . ALA A 1 82 ? 5.148 25.694 -9.974 1.00 42.44 82 ALA A O 1
ATOM 606 N N . GLY A 1 83 ? 7.248 24.947 -9.578 1.00 36.09 83 GLY A N 1
ATOM 607 C CA . GLY A 1 83 ? 7.934 26.243 -9.391 1.00 36.09 83 GLY A CA 1
ATOM 608 C C . GLY A 1 83 ? 7.544 26.995 -8.105 1.00 36.09 83 GLY A C 1
ATOM 609 O O . GLY A 1 83 ? 6.419 26.902 -7.651 1.00 36.09 83 GLY A O 1
ATOM 610 N N . ASN A 1 84 ? 8.394 27.766 -7.430 1.00 34.19 84 ASN A N 1
ATOM 611 C CA . ASN A 1 84 ? 9.674 28.359 -7.797 1.00 34.19 84 ASN A CA 1
ATOM 612 C C . ASN A 1 84 ? 10.408 28.728 -6.488 1.00 34.19 84 ASN A C 1
ATOM 614 O O . ASN A 1 84 ? 9.973 29.623 -5.77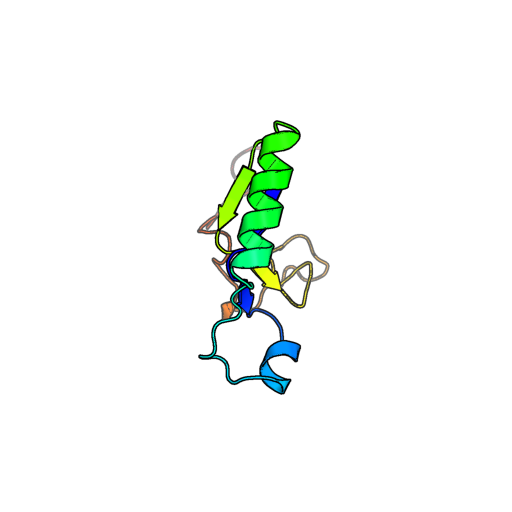5 1.00 34.19 84 ASN A O 1
ATOM 618 N N . GLY A 1 85 ? 11.517 28.058 -6.162 1.00 36.59 85 GLY A N 1
ATOM 619 C CA . GLY A 1 85 ? 12.399 28.430 -5.045 1.00 36.59 85 GLY A CA 1
ATOM 620 C C . GLY A 1 85 ? 13.351 29.575 -5.403 1.00 36.59 85 GLY A C 1
ATOM 621 O O . GLY A 1 85 ? 14.557 29.441 -5.222 1.00 36.59 85 GLY A O 1
ATOM 622 N N . ARG A 1 86 ? 12.826 30.655 -5.992 1.00 41.09 86 ARG A N 1
ATOM 623 C CA . ARG A 1 86 ? 13.551 31.899 -6.299 1.00 41.09 86 ARG A CA 1
ATOM 624 C C . ARG A 1 86 ? 12.598 33.090 -6.203 1.00 41.09 86 ARG A C 1
ATOM 626 O O . ARG A 1 86 ? 12.263 33.667 -7.226 1.00 41.09 86 ARG A O 1
ATOM 633 N N . ASP A 1 87 ? 12.150 33.366 -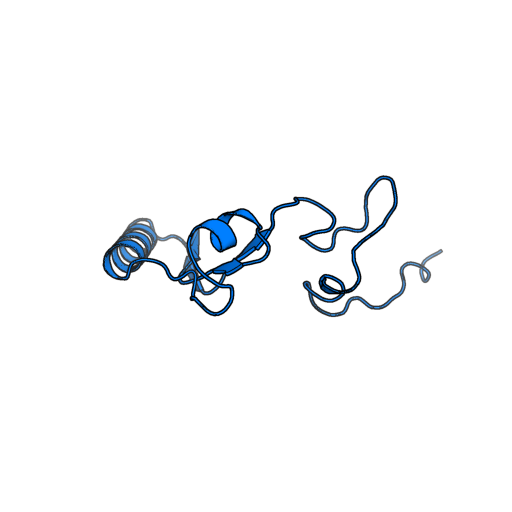4.985 1.00 43.66 87 ASP A N 1
ATOM 634 C CA . ASP A 1 87 ? 11.637 34.658 -4.518 1.00 43.66 87 ASP A CA 1
ATOM 635 C C . ASP A 1 87 ? 11.764 34.643 -2.988 1.00 43.66 87 ASP A C 1
ATOM 637 O O . ASP A 1 87 ? 10.865 34.185 -2.298 1.00 43.66 87 ASP A O 1
ATOM 641 N N . GLU A 1 88 ? 12.956 34.993 -2.500 1.00 38.38 88 GLU A N 1
ATOM 642 C CA . GLU A 1 88 ? 13.271 35.587 -1.188 1.00 38.38 88 GLU A CA 1
ATOM 643 C C . GLU A 1 88 ? 14.799 35.534 -1.016 1.00 38.38 88 GLU A C 1
ATOM 645 O O . GLU A 1 88 ? 15.347 34.535 -0.552 1.00 38.38 88 GLU A O 1
ATOM 650 N N . LEU A 1 89 ? 15.458 36.578 -1.541 1.00 38.38 89 LEU A N 1
ATOM 651 C CA . LEU A 1 89 ? 16.662 37.302 -1.087 1.00 38.38 89 LEU A CA 1
ATOM 652 C C . LEU A 1 89 ? 17.166 38.194 -2.234 1.00 38.38 89 LEU A C 1
ATOM 654 O O . LEU A 1 89 ? 17.532 37.647 -3.300 1.00 38.38 89 LEU A O 1
#

pLDDT: mean 88.79, std 18.06, range [34.19, 98.69]